Protein AF-A0A5B1BDZ4-F1 (afdb_monomer)

Radius of gyration: 15.21 Å; Cα contacts (8 Å, |Δi|>4): 240; chains: 1; bounding box: 36×33×43 Å

Nearest PDB structures (foldseek):
  6bk7-assembly2_B  TM=6.205E-01  e=2.904E-01  Enterococcus faecalis V583
  4aca-assembly2_B  TM=6.459E-01  e=1.536E+00  Methanococcus maripaludis
  5lzd-assembly1_z  TM=6.770E-01  e=2.168E+00  Escherichia coli
  4v9p-assembly3_FV  TM=6.483E-01  e=2.168E+00  Escherichia coli K-12
  9bdp-assembly1_EF1A  TM=7.429E-01  e=1.933E+00  Saccharomyces cerevisiae

Mean predicted aligned error: 4.6 Å

pLDDT: mean 90.7, std 12.06, range [33.03, 98.31]

Structure (mmCIF, N/CA/C/O backbone):
data_AF-A0A5B1BDZ4-F1
#
_entry.id   AF-A0A5B1BDZ4-F1
#
loop_
_atom_site.group_PDB
_atom_site.id
_atom_site.type_symbol
_atom_site.label_atom_id
_atom_site.label_alt_id
_atom_site.label_comp_id
_atom_site.label_asym_id
_atom_site.label_entity_id
_atom_site.label_seq_id
_atom_site.pdbx_PDB_ins_code
_atom_site.Cartn_x
_atom_site.Cartn_y
_atom_site.Cartn_z
_atom_site.occupancy
_atom_site.B_iso_or_equiv
_atom_site.auth_seq_id
_atom_site.auth_comp_id
_atom_site.auth_asym_id
_atom_site.auth_atom_id
_atom_site.pdbx_PDB_model_num
ATOM 1 N N . MET A 1 1 ? 8.131 -7.713 10.351 1.00 63.28 1 MET A N 1
ATOM 2 C CA . MET A 1 1 ? 7.112 -6.850 10.986 1.00 63.28 1 MET A CA 1
ATOM 3 C C . MET A 1 1 ? 6.173 -7.743 11.781 1.00 63.28 1 MET A C 1
ATOM 5 O O . MET A 1 1 ? 6.085 -8.916 11.435 1.00 63.28 1 MET A O 1
ATOM 9 N N . LYS A 1 2 ? 5.539 -7.252 12.851 1.00 73.81 2 LYS A N 1
ATOM 10 C CA . LYS A 1 2 ? 4.536 -8.047 13.578 1.00 73.81 2 LYS A CA 1
ATOM 11 C C . LYS A 1 2 ? 3.290 -8.217 12.699 1.00 73.81 2 LYS A C 1
ATOM 13 O O . LYS A 1 2 ? 2.939 -7.280 11.983 1.00 73.81 2 LYS A O 1
ATOM 18 N N . SER A 1 3 ? 2.649 -9.384 12.767 1.00 79.81 3 SER A N 1
ATOM 19 C CA . SER A 1 3 ? 1.299 -9.552 12.214 1.00 79.81 3 SER A CA 1
ATOM 20 C C . SER A 1 3 ? 0.338 -8.590 12.922 1.00 79.81 3 SER A C 1
ATOM 22 O O . SER A 1 3 ? 0.584 -8.231 14.075 1.00 79.81 3 SER A O 1
ATOM 24 N N . ASP A 1 4 ? -0.706 -8.147 12.227 1.00 89.88 4 ASP A N 1
ATOM 25 C CA . ASP A 1 4 ? -1.718 -7.175 12.673 1.00 89.88 4 ASP A CA 1
ATOM 26 C C . ASP A 1 4 ? -1.262 -5.724 12.782 1.00 89.88 4 ASP A C 1
ATOM 28 O O . ASP A 1 4 ? -1.976 -4.881 13.330 1.00 89.88 4 ASP A O 1
ATOM 32 N N . PHE A 1 5 ? -0.100 -5.401 12.234 1.00 94.69 5 PHE A N 1
ATOM 33 C CA . PHE A 1 5 ? 0.351 -4.023 12.120 1.00 94.69 5 PHE A CA 1
ATOM 34 C C . PHE A 1 5 ? 0.566 -3.662 10.658 1.00 94.69 5 PHE A C 1
ATOM 36 O O . PHE A 1 5 ? 0.819 -4.519 9.811 1.00 94.69 5 PHE A O 1
ATOM 43 N N . VAL A 1 6 ? 0.490 -2.367 10.378 1.00 96.81 6 VAL A N 1
ATOM 44 C CA . VAL A 1 6 ? 0.979 -1.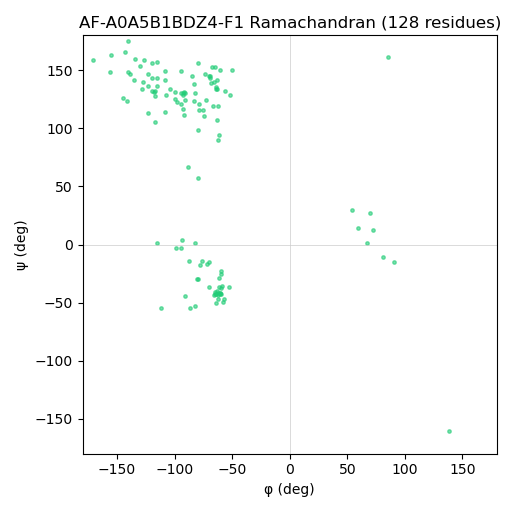749 9.147 1.00 96.81 6 VAL A CA 1
ATOM 45 C C . VAL A 1 6 ? 1.902 -0.604 9.521 1.00 96.81 6 VAL A C 1
ATOM 47 O O . VAL A 1 6 ? 1.611 0.140 10.455 1.00 96.81 6 VAL A O 1
ATOM 50 N N . LYS A 1 7 ? 3.004 -0.437 8.796 1.00 97.56 7 LYS A N 1
ATOM 51 C CA . LYS A 1 7 ? 3.857 0.744 8.933 1.00 97.56 7 LYS A CA 1
ATOM 52 C C . LYS A 1 7 ? 3.623 1.690 7.767 1.00 97.56 7 LYS A C 1
ATOM 54 O O . LYS A 1 7 ? 3.631 1.266 6.612 1.00 97.56 7 LYS A O 1
ATOM 59 N N . ILE A 1 8 ? 3.462 2.972 8.069 1.00 97.25 8 ILE A N 1
ATOM 60 C CA . ILE A 1 8 ? 3.357 4.024 7.060 1.00 97.25 8 ILE A CA 1
ATOM 61 C C . ILE A 1 8 ? 4.744 4.305 6.488 1.00 97.25 8 ILE A C 1
ATOM 63 O O . ILE A 1 8 ? 5.640 4.765 7.199 1.00 97.25 8 ILE A O 1
ATOM 67 N N . ILE A 1 9 ? 4.930 4.040 5.200 1.00 97.81 9 ILE A N 1
ATOM 68 C CA . ILE A 1 9 ? 6.178 4.340 4.489 1.00 97.81 9 ILE A CA 1
ATOM 69 C C . ILE A 1 9 ? 6.124 5.730 3.870 1.00 97.81 9 ILE A C 1
ATOM 71 O O . ILE A 1 9 ? 7.079 6.494 3.993 1.00 97.81 9 ILE A O 1
ATOM 75 N N . GLU A 1 10 ? 5.004 6.069 3.240 1.00 95.50 10 GLU A N 1
ATOM 76 C CA . GLU A 1 10 ? 4.781 7.368 2.617 1.00 95.50 10 GLU A CA 1
ATOM 77 C C . GLU A 1 10 ? 3.279 7.637 2.517 1.00 95.50 10 GLU A C 1
ATOM 79 O O . GLU A 1 10 ? 2.492 6.700 2.363 1.00 95.50 10 GLU A O 1
ATOM 84 N N . CYS A 1 11 ? 2.866 8.902 2.606 1.00 93.75 11 CYS A N 1
ATOM 85 C CA . CYS A 1 11 ? 1.455 9.270 2.506 1.00 93.75 11 CYS A CA 1
ATOM 86 C C . CYS A 1 11 ? 1.271 10.611 1.796 1.00 93.75 11 CYS A C 1
ATOM 88 O O . CYS A 1 11 ? 1.783 11.646 2.231 1.00 93.75 11 CYS 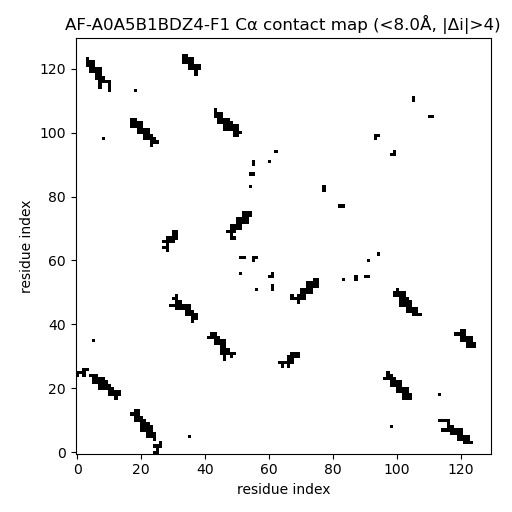A O 1
ATOM 90 N N . PHE A 1 12 ? 0.448 10.611 0.751 1.00 90.44 12 PHE A N 1
ATOM 91 C CA . PHE A 1 12 ? 0.153 11.781 -0.063 1.00 90.44 12 PHE A CA 1
ATOM 92 C C . PHE A 1 12 ? -1.346 11.893 -0.332 1.00 90.44 12 PHE A C 1
ATOM 94 O O . PHE A 1 12 ? -2.055 10.906 -0.508 1.00 90.44 12 PHE A O 1
ATOM 101 N N . ASN A 1 13 ? -1.846 13.126 -0.322 1.00 86.81 13 ASN A N 1
ATOM 102 C CA . ASN A 1 13 ? -3.250 13.397 -0.588 1.00 86.81 13 ASN A CA 1
ATOM 103 C C . ASN A 1 13 ? -3.438 13.677 -2.075 1.00 86.81 13 ASN A C 1
ATOM 105 O O . ASN A 1 13 ? -2.740 14.525 -2.630 1.00 86.81 13 ASN A O 1
ATOM 109 N N . ILE A 1 14 ? -4.402 13.007 -2.697 1.00 81.69 14 ILE A N 1
ATOM 110 C CA . ILE A 1 14 ? -4.841 13.326 -4.049 1.00 81.69 14 ILE A CA 1
ATOM 111 C C . ILE A 1 14 ? -6.223 13.956 -3.957 1.00 81.69 14 ILE A C 1
ATOM 113 O O . ILE A 1 14 ? -7.203 13.310 -3.569 1.00 81.69 14 ILE A O 1
ATOM 117 N N . THR A 1 15 ? -6.291 15.237 -4.317 1.00 78.31 15 THR A N 1
ATOM 118 C CA . THR A 1 15 ? -7.529 16.017 -4.334 1.00 78.31 15 THR A CA 1
ATOM 119 C C . THR A 1 15 ? -8.613 15.281 -5.120 1.00 78.31 15 THR A C 1
ATOM 121 O O . THR A 1 15 ? -8.391 14.849 -6.246 1.00 78.31 15 THR A O 1
ATOM 124 N N . GLY A 1 16 ? -9.789 15.121 -4.511 1.00 75.31 16 GLY A N 1
ATOM 125 C CA . GLY A 1 16 ? -10.935 14.441 -5.123 1.00 75.31 16 GLY A CA 1
ATOM 126 C C . GLY A 1 16 ? -10.907 12.907 -5.068 1.00 75.31 16 GLY A C 1
ATOM 127 O O . GLY A 1 16 ? -11.940 12.298 -5.327 1.00 75.31 16 GLY A O 1
ATOM 128 N N . ILE A 1 17 ? -9.790 12.277 -4.678 1.00 80.19 17 ILE A N 1
ATOM 129 C CA . ILE A 1 17 ? -9.660 10.808 -4.610 1.00 80.19 17 ILE A CA 1
ATOM 130 C C . ILE A 1 17 ? -9.527 10.329 -3.158 1.00 80.19 17 ILE A C 1
ATOM 132 O O . ILE A 1 17 ? -10.311 9.494 -2.702 1.00 80.19 17 ILE A O 1
ATOM 136 N N . GLY A 1 18 ? -8.557 10.865 -2.414 1.00 82.38 18 GLY A N 1
ATOM 137 C CA . GLY A 1 18 ? -8.264 10.460 -1.037 1.00 82.38 18 GLY A CA 1
ATOM 138 C C . GLY A 1 18 ? -6.767 10.361 -0.747 1.00 82.38 18 GLY A C 1
ATOM 139 O O . GLY A 1 18 ? -5.944 10.935 -1.458 1.00 82.38 18 GLY A O 1
ATOM 140 N N . LEU A 1 19 ? -6.416 9.634 0.315 1.00 92.31 19 LEU A N 1
ATOM 141 C CA . LEU A 1 19 ? -5.034 9.490 0.775 1.00 92.31 19 LEU A CA 1
ATOM 142 C C . LEU A 1 19 ? -4.403 8.261 0.126 1.00 92.31 19 LEU A C 1
ATOM 144 O O . LEU A 1 19 ? -4.787 7.140 0.442 1.00 92.31 19 LEU A O 1
ATOM 148 N N . LEU A 1 20 ? -3.443 8.454 -0.770 1.00 94.88 20 LEU A N 1
ATOM 149 C CA . LEU A 1 20 ? -2.600 7.358 -1.225 1.00 94.88 20 LEU A CA 1
ATOM 150 C C . LEU A 1 20 ? -1.486 7.138 -0.209 1.00 94.88 20 LEU A C 1
ATOM 152 O O . LEU A 1 20 ? -0.810 8.077 0.219 1.00 94.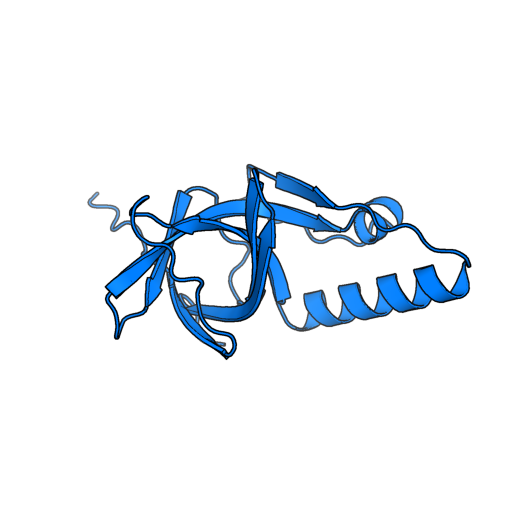88 20 LEU A O 1
ATOM 156 N N . THR A 1 21 ? -1.314 5.888 0.193 1.00 96.81 21 THR A N 1
ATOM 157 C CA . THR A 1 21 ? -0.429 5.539 1.297 1.00 96.81 21 THR A CA 1
ATOM 158 C C . THR A 1 21 ? 0.314 4.255 0.988 1.00 96.81 21 THR A C 1
ATOM 160 O O . THR A 1 21 ? -0.293 3.219 0.722 1.00 96.81 21 THR A O 1
ATOM 163 N N . GLU A 1 22 ? 1.640 4.320 1.031 1.00 97.88 22 GLU A N 1
ATOM 164 C CA . GLU A 1 22 ? 2.483 3.134 1.010 1.00 97.88 22 GLU A CA 1
ATOM 165 C C . GLU A 1 22 ? 2.487 2.515 2.406 1.00 97.88 22 GLU A C 1
ATOM 167 O O . GLU A 1 22 ? 2.950 3.123 3.374 1.00 97.88 22 GLU A O 1
ATOM 172 N N . LEU A 1 23 ? 1.955 1.302 2.501 1.00 98.00 23 LEU A N 1
ATOM 173 C CA . LEU A 1 23 ? 1.910 0.508 3.716 1.00 98.00 23 LEU A CA 1
ATOM 174 C C . LEU A 1 23 ? 2.908 -0.634 3.602 1.00 98.00 23 LEU A C 1
ATOM 176 O O . LEU A 1 23 ? 2.883 -1.398 2.638 1.00 98.00 23 LEU A O 1
ATOM 180 N N . GLN A 1 24 ? 3.758 -0.775 4.611 1.00 98.31 24 GLN A N 1
ATOM 181 C CA . GLN A 1 24 ? 4.535 -1.986 4.818 1.00 98.31 24 GLN A CA 1
ATOM 182 C C . GLN A 1 24 ? 3.756 -2.933 5.727 1.00 98.31 24 GLN A C 1
ATOM 184 O O . GLN A 1 24 ? 3.308 -2.511 6.792 1.00 98.31 24 GLN A O 1
ATOM 189 N N . HIS A 1 25 ? 3.614 -4.198 5.331 1.00 97.00 25 HIS A N 1
ATOM 190 C CA . HIS A 1 25 ? 3.025 -5.248 6.161 1.00 97.00 25 HIS A CA 1
ATOM 191 C C . HIS A 1 25 ? 3.487 -6.653 5.773 1.00 97.00 25 HIS A C 1
ATOM 193 O O . HIS A 1 25 ? 4.014 -6.885 4.687 1.00 97.00 25 HIS A O 1
ATOM 199 N N . SER A 1 26 ? 3.280 -7.600 6.690 1.00 95.75 26 SER A N 1
ATOM 200 C CA . SER A 1 26 ? 3.501 -9.035 6.469 1.00 95.75 26 SER A CA 1
ATOM 201 C C . SER A 1 26 ? 2.221 -9.812 6.149 1.00 95.75 26 SER A C 1
ATOM 203 O O . SER A 1 26 ? 2.298 -11.008 5.896 1.00 95.75 26 SER A O 1
ATOM 205 N N . GLU A 1 27 ? 1.059 -9.153 6.167 1.00 94.81 27 GLU A N 1
ATOM 206 C CA . GLU A 1 27 ? -0.231 -9.785 5.855 1.00 94.81 27 GLU A CA 1
ATOM 207 C C . GLU A 1 27 ? -0.311 -10.260 4.395 1.00 94.81 27 GLU A C 1
ATOM 209 O O . GLU A 1 27 ? 0.315 -9.668 3.507 1.00 94.81 27 GLU A O 1
ATOM 214 N N . ASN A 1 28 ? -1.124 -11.291 4.136 1.00 94.56 28 ASN A N 1
ATOM 215 C CA . ASN A 1 28 ? -1.424 -11.791 2.789 1.00 94.56 28 ASN A CA 1
ATOM 216 C C . ASN A 1 28 ? -2.475 -10.910 2.086 1.00 94.56 28 ASN A C 1
ATOM 218 O O . ASN A 1 28 ? -3.544 -11.379 1.700 1.00 94.56 28 ASN A O 1
ATOM 222 N N . GLY A 1 29 ? -2.155 -9.623 1.977 1.00 94.88 29 GLY A N 1
ATOM 223 C CA . GLY A 1 29 ? -3.058 -8.565 1.535 1.00 94.88 29 GLY A CA 1
ATOM 224 C C . GLY A 1 29 ? -3.912 -7.999 2.667 1.00 94.88 29 GLY A C 1
ATOM 225 O O . GLY A 1 29 ? -4.046 -8.606 3.733 1.00 94.88 29 GLY A O 1
ATOM 226 N N . ILE A 1 30 ? -4.467 -6.808 2.443 1.00 96.56 30 ILE A N 1
ATOM 227 C CA . ILE A 1 30 ? -5.365 -6.150 3.401 1.00 96.56 30 ILE A CA 1
ATOM 228 C C . ILE A 1 30 ? -6.702 -5.847 2.717 1.00 96.56 30 ILE A C 1
ATOM 230 O O . ILE A 1 30 ? -6.750 -4.986 1.832 1.00 96.56 30 ILE A O 1
ATOM 234 N N . PRO A 1 31 ? -7.809 -6.497 3.127 1.00 96.19 31 PRO A N 1
ATOM 235 C CA . PRO A 1 31 ? -9.069 -6.367 2.417 1.00 96.19 31 PRO A CA 1
ATOM 236 C C . PRO A 1 31 ? -9.655 -4.951 2.537 1.00 96.19 31 PRO A C 1
ATOM 238 O O . PRO A 1 31 ? -9.437 -4.260 3.548 1.00 96.19 31 PRO A O 1
ATOM 241 N N . PRO A 1 32 ? -10.458 -4.517 1.549 1.00 96.62 32 PRO A N 1
ATOM 242 C CA . PRO A 1 32 ? -11.256 -3.302 1.645 1.00 96.62 32 PRO A CA 1
ATOM 243 C C . PRO 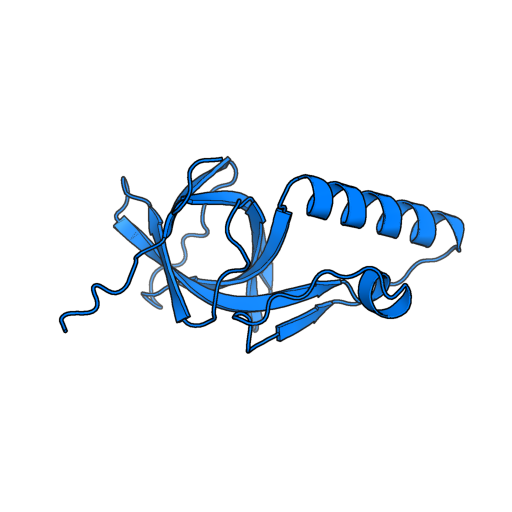A 1 32 ? -12.082 -3.248 2.936 1.00 96.62 32 PRO A C 1
ATOM 245 O O . PRO A 1 32 ? -12.503 -4.262 3.485 1.00 96.62 32 PRO A O 1
ATOM 248 N N . ASN A 1 33 ? -12.342 -2.037 3.422 1.00 95.69 33 ASN A N 1
ATOM 249 C CA . ASN A 1 33 ? -13.061 -1.738 4.665 1.00 95.69 33 ASN A CA 1
ATOM 250 C C . ASN A 1 33 ? -12.356 -2.152 5.969 1.00 95.69 33 ASN A C 1
ATOM 252 O O . ASN A 1 33 ? -12.870 -1.855 7.053 1.00 95.69 33 ASN A O 1
ATOM 256 N N . THR A 1 34 ? -11.152 -2.725 5.889 1.00 96.44 34 THR A N 1
ATOM 257 C CA . THR A 1 34 ? -10.273 -2.895 7.051 1.00 96.44 34 THR A CA 1
ATOM 258 C C . THR A 1 34 ? -10.011 -1.552 7.725 1.00 96.44 34 THR A C 1
ATOM 260 O O . THR A 1 34 ? -9.683 -0.564 7.065 1.00 96.44 34 THR A O 1
ATOM 263 N N . GLN A 1 35 ? -10.151 -1.512 9.050 1.00 95.94 35 GLN A N 1
ATOM 264 C CA . GLN A 1 35 ? -9.787 -0.352 9.858 1.00 95.94 35 GLN A CA 1
ATOM 265 C C . GLN A 1 35 ? -8.348 -0.500 10.347 1.00 95.94 35 GLN A C 1
ATOM 267 O O . GLN A 1 35 ? -8.006 -1.514 10.951 1.00 95.94 35 GLN A O 1
ATOM 272 N N . ILE A 1 36 ? -7.539 0.531 10.130 1.00 95.75 36 ILE A N 1
ATOM 273 C CA . ILE A 1 36 ? -6.215 0.681 10.733 1.00 95.75 36 ILE A CA 1
ATOM 274 C C . ILE A 1 36 ? -6.240 1.892 11.656 1.00 95.75 36 ILE A C 1
ATOM 276 O O . ILE A 1 36 ? -6.834 2.915 11.307 1.00 95.75 36 ILE A O 1
ATOM 280 N N . PHE A 1 37 ? -5.656 1.781 12.842 1.00 94.38 37 PHE A N 1
ATOM 281 C CA . PHE A 1 37 ? -5.729 2.847 13.835 1.00 94.38 37 PHE A CA 1
ATOM 282 C C . PHE A 1 37 ? -4.420 3.041 14.586 1.00 94.38 37 PHE A C 1
ATOM 284 O O . PHE A 1 37 ? -3.664 2.096 14.817 1.00 94.38 37 PHE A O 1
ATOM 291 N N . ASP A 1 38 ? -4.178 4.286 14.970 1.00 93.00 38 ASP A N 1
ATOM 292 C CA . ASP A 1 38 ? -3.088 4.660 15.855 1.00 93.00 38 ASP A CA 1
ATOM 293 C C . ASP A 1 38 ? -3.534 4.428 17.303 1.00 93.00 38 ASP A C 1
ATOM 295 O O . ASP A 1 38 ? -4.562 4.942 17.741 1.00 93.00 38 ASP A O 1
ATOM 299 N N . SER A 1 39 ? -2.780 3.630 18.058 1.00 89.19 39 SER A N 1
ATOM 300 C CA . SER A 1 39 ? -3.106 3.346 19.458 1.00 89.19 39 SER A CA 1
ATOM 301 C C . SER A 1 39 ? -2.875 4.521 20.410 1.00 89.19 39 SER A C 1
ATOM 303 O O . SER A 1 39 ? -3.381 4.470 21.527 1.00 89.19 39 SER A O 1
ATOM 305 N N . ILE A 1 40 ? -2.111 5.538 20.005 1.00 89.94 40 ILE A N 1
ATOM 306 C CA . ILE A 1 40 ? -1.808 6.719 20.821 1.00 89.94 40 ILE A CA 1
ATOM 307 C C . ILE A 1 40 ? -2.905 7.767 20.634 1.00 89.94 40 ILE A C 1
ATOM 309 O O . ILE A 1 40 ? -3.517 8.209 21.603 1.00 89.94 40 ILE A O 1
ATOM 313 N N . THR A 1 41 ? -3.180 8.146 19.385 1.00 88.94 41 THR A N 1
ATOM 314 C CA . THR A 1 41 ? -4.153 9.204 19.059 1.00 88.94 41 THR A CA 1
ATOM 315 C C . THR A 1 41 ? -5.587 8.686 18.912 1.00 88.94 41 THR A C 1
ATOM 317 O O . THR A 1 41 ? -6.534 9.471 18.900 1.00 88.94 41 THR A O 1
ATOM 320 N N . ASN A 1 42 ? -5.767 7.363 18.806 1.00 88.00 42 ASN A N 1
ATOM 321 C CA . ASN A 1 42 ? -7.032 6.693 18.483 1.00 88.00 42 ASN A CA 1
ATOM 322 C C . ASN A 1 42 ? -7.623 7.112 17.121 1.00 88.00 42 ASN A C 1
ATOM 324 O O . ASN A 1 42 ? -8.789 6.839 16.808 1.00 88.00 42 ASN A O 1
ATOM 328 N N . GLU A 1 43 ? -6.824 7.767 16.278 1.00 91.44 43 GLU A N 1
ATOM 329 C CA . GLU A 1 43 ? -7.215 8.086 14.917 1.00 91.44 43 GLU A CA 1
ATOM 330 C C . GLU A 1 43 ? -7.322 6.812 14.084 1.00 91.44 43 GLU A C 1
ATOM 332 O O . GLU A 1 43 ? -6.527 5.884 14.209 1.00 91.44 43 GLU A O 1
ATOM 337 N N . THR A 1 44 ? -8.355 6.744 13.244 1.00 93.38 44 THR A N 1
ATOM 338 C CA . THR A 1 44 ? -8.667 5.549 12.456 1.00 93.38 44 THR A CA 1
ATOM 339 C C . THR A 1 44 ? -8.834 5.901 10.987 1.00 93.38 44 THR A C 1
ATOM 341 O O . THR A 1 44 ? -9.607 6.799 10.629 1.00 93.38 44 THR A O 1
ATOM 344 N N . TRP A 1 45 ? -8.207 5.101 10.133 1.00 94.12 45 TRP A N 1
ATOM 345 C CA . TRP A 1 45 ? -8.379 5.107 8.688 1.00 94.12 45 TRP A CA 1
ATOM 346 C C . TRP A 1 45 ? -8.980 3.787 8.221 1.00 94.12 45 TRP A C 1
ATOM 348 O O . TRP A 1 45 ? -8.914 2.763 8.898 1.00 94.12 45 TRP A O 1
ATOM 358 N N . ILE A 1 46 ? -9.618 3.833 7.060 1.00 94.69 46 ILE A N 1
ATOM 359 C CA . ILE A 1 46 ? -10.245 2.682 6.423 1.00 94.69 46 ILE A CA 1
ATOM 360 C C . ILE A 1 46 ? -9.538 2.441 5.094 1.00 94.69 46 ILE A C 1
ATOM 362 O O . ILE A 1 46 ? -9.467 3.361 4.270 1.00 94.69 46 ILE A O 1
ATOM 366 N N . ILE A 1 47 ? -9.080 1.207 4.875 1.00 96.12 47 ILE A N 1
ATOM 367 C CA . ILE A 1 47 ? -8.600 0.749 3.571 1.00 96.12 47 ILE A CA 1
ATOM 368 C C . ILE A 1 47 ? -9.766 0.820 2.587 1.00 96.12 47 ILE A C 1
ATOM 370 O O . ILE A 1 47 ? -10.798 0.181 2.784 1.00 96.12 47 ILE A O 1
ATOM 374 N N . LYS A 1 48 ? -9.634 1.616 1.529 1.00 95.62 48 LYS A N 1
ATOM 375 C CA . LYS A 1 48 ? -10.617 1.651 0.441 1.00 95.62 48 LYS A CA 1
ATOM 376 C C . LYS A 1 48 ? -10.373 0.532 -0.549 1.00 95.62 48 LYS A C 1
ATOM 378 O O . LYS A 1 48 ? -11.311 -0.158 -0.910 1.00 95.62 48 LYS A O 1
ATOM 383 N N . LYS A 1 49 ? -9.139 0.444 -1.035 1.00 96.94 49 LYS A N 1
ATOM 384 C CA . LYS A 1 49 ? -8.727 -0.467 -2.099 1.00 96.94 49 LYS A CA 1
ATOM 385 C C . LYS A 1 49 ? -7.216 -0.476 -2.249 1.00 96.94 49 LYS A C 1
ATOM 387 O O . LYS A 1 49 ? -6.546 0.491 -1.865 1.00 96.94 49 LYS A O 1
ATOM 392 N N . ARG A 1 50 ? -6.706 -1.546 -2.848 1.00 97.62 50 ARG A N 1
ATOM 393 C CA . ARG A 1 50 ? -5.321 -1.643 -3.306 1.00 97.62 50 ARG A CA 1
ATOM 394 C C . ARG A 1 50 ? -5.103 -0.726 -4.516 1.00 97.62 50 ARG A C 1
ATOM 396 O O . ARG A 1 50 ? -5.998 -0.546 -5.340 1.00 97.62 50 ARG A O 1
ATOM 403 N N . VAL A 1 51 ? -3.916 -0.137 -4.630 1.00 97.19 51 VAL A N 1
ATOM 404 C CA . VAL A 1 51 ? -3.497 0.658 -5.793 1.00 97.19 51 VAL A CA 1
ATOM 405 C C . VAL A 1 51 ? -2.295 -0.020 -6.450 1.00 97.19 51 VAL A C 1
ATOM 407 O O . VAL A 1 51 ? -1.183 0.007 -5.924 1.00 97.19 51 VAL A O 1
ATOM 410 N N . HIS A 1 52 ? -2.509 -0.669 -7.585 1.00 97.50 52 HIS A N 1
ATOM 411 C CA . HIS A 1 52 ? -1.451 -1.337 -8.340 1.00 97.50 52 HIS A CA 1
ATOM 412 C C . HIS A 1 52 ? -0.639 -0.341 -9.168 1.00 97.50 52 HIS A C 1
ATOM 414 O O . HIS A 1 52 ? -1.126 0.730 -9.537 1.00 97.50 52 HIS A O 1
ATOM 420 N N . HIS A 1 53 ? 0.598 -0.705 -9.493 1.00 96.12 53 HIS A N 1
ATOM 421 C CA . HIS A 1 53 ? 1.405 0.087 -10.415 1.00 96.12 53 HIS A CA 1
ATOM 422 C C . HIS A 1 53 ? 1.246 -0.470 -11.828 1.00 96.12 53 HIS A C 1
ATOM 424 O O . HIS A 1 53 ? 1.607 -1.620 -12.078 1.00 96.12 53 HIS A O 1
ATOM 430 N N . GLY A 1 54 ? 0.763 0.354 -12.763 1.00 95.81 54 GLY A N 1
ATOM 431 C CA . GLY A 1 54 ? 0.540 -0.038 -14.159 1.00 95.81 54 GLY A CA 1
ATOM 432 C C . GLY A 1 54 ? 1.777 -0.664 -14.802 1.00 95.81 54 GLY A C 1
ATOM 433 O O . GLY A 1 54 ? 1.677 -1.668 -15.500 1.00 95.81 54 GLY A O 1
ATOM 434 N N . ILE A 1 55 ? 2.970 -0.166 -14.458 1.00 95.62 55 ILE A N 1
ATOM 435 C CA . ILE A 1 55 ? 4.240 -0.733 -14.936 1.00 95.62 55 ILE A CA 1
ATOM 436 C C . ILE A 1 55 ? 4.444 -2.198 -14.543 1.00 95.62 55 ILE A C 1
ATOM 438 O O . ILE A 1 55 ? 4.946 -2.967 -15.353 1.00 95.62 55 ILE A O 1
ATOM 442 N N . LEU A 1 56 ? 4.030 -2.601 -13.338 1.00 96.56 56 LEU A N 1
ATOM 443 C CA . LEU A 1 56 ? 4.158 -3.987 -12.886 1.00 96.56 56 LEU A CA 1
ATOM 444 C C . LEU A 1 56 ? 3.055 -4.873 -13.472 1.00 96.56 56 LEU A C 1
ATOM 446 O O . LEU A 1 56 ? 3.274 -6.062 -13.689 1.00 96.56 56 LEU A O 1
ATOM 450 N N . ILE A 1 57 ? 1.874 -4.305 -13.739 1.00 95.50 57 ILE A N 1
ATOM 451 C CA . ILE A 1 57 ? 0.786 -5.008 -14.430 1.00 95.50 57 ILE A CA 1
ATOM 452 C C . ILE A 1 57 ? 1.227 -5.364 -15.852 1.00 95.50 57 ILE A C 1
ATOM 454 O O . ILE A 1 57 ? 1.118 -6.519 -16.261 1.00 95.50 57 ILE A O 1
ATOM 458 N N . LEU A 1 58 ? 1.758 -4.384 -16.587 1.00 92.50 58 LEU A N 1
ATOM 459 C CA . LEU A 1 58 ? 2.234 -4.564 -17.960 1.00 92.50 58 LEU A CA 1
ATOM 460 C C . LEU A 1 58 ? 3.379 -5.580 -18.045 1.00 92.50 58 LEU A C 1
ATOM 462 O O . LEU A 1 58 ? 3.417 -6.379 -18.979 1.00 92.50 58 LEU A O 1
ATOM 466 N N . ASP A 1 59 ? 4.254 -5.599 -17.040 1.00 91.50 59 ASP A N 1
ATOM 467 C CA . ASP A 1 59 ? 5.362 -6.554 -16.939 1.00 91.50 59 ASP A CA 1
ATOM 468 C C . ASP A 1 59 ? 4.936 -7.917 -16.363 1.00 91.50 59 ASP A C 1
ATOM 470 O O . ASP A 1 59 ? 5.764 -8.816 -16.221 1.00 91.50 59 ASP A O 1
ATOM 474 N N . ARG A 1 60 ? 3.642 -8.101 -16.048 1.00 94.19 60 ARG A N 1
ATOM 475 C CA . ARG A 1 60 ? 3.070 -9.316 -15.432 1.00 94.19 60 ARG A CA 1
ATOM 476 C C . ARG A 1 60 ? 3.778 -9.732 -14.139 1.00 94.19 60 ARG A C 1
ATOM 478 O O . ARG A 1 60 ? 3.829 -10.912 -13.800 1.00 94.19 60 ARG A O 1
ATOM 485 N N . SER A 1 61 ? 4.316 -8.757 -13.418 1.00 95.81 61 SER A N 1
ATOM 486 C CA . SER A 1 61 ? 5.120 -8.954 -12.212 1.00 95.81 61 SER A CA 1
ATOM 487 C C . SER A 1 61 ? 4.458 -8.382 -10.956 1.00 95.81 61 SER A C 1
ATOM 489 O O . SER A 1 61 ? 5.060 -8.390 -9.883 1.00 95.81 61 SER A O 1
ATOM 491 N N . GLU A 1 62 ? 3.253 -7.820 -11.077 1.00 96.00 62 GLU A N 1
ATOM 492 C CA . GLU A 1 62 ? 2.494 -7.333 -9.926 1.00 96.00 62 GLU A CA 1
ATOM 493 C C . GLU A 1 62 ? 2.008 -8.497 -9.056 1.00 96.00 62 GLU A C 1
ATOM 495 O O . GLU A 1 62 ? 1.647 -9.568 -9.549 1.00 96.00 62 GLU A O 1
ATOM 500 N N . LYS A 1 63 ? 1.979 -8.263 -7.742 1.00 95.62 63 LYS A N 1
ATOM 501 C CA . LYS A 1 63 ? 1.457 -9.224 -6.773 1.00 95.62 63 LYS A CA 1
ATOM 502 C C . LYS A 1 63 ? -0.007 -8.921 -6.465 1.00 95.62 63 LYS A C 1
ATOM 504 O O . LYS A 1 63 ? -0.346 -7.791 -6.112 1.00 95.62 63 LYS A O 1
ATOM 509 N N . TYR A 1 64 ? -0.836 -9.958 -6.535 1.00 96.06 64 TYR A N 1
ATOM 510 C CA . TYR A 1 64 ? -2.260 -9.906 -6.219 1.00 96.06 64 TYR A CA 1
ATOM 511 C C . TYR A 1 64 ? -2.56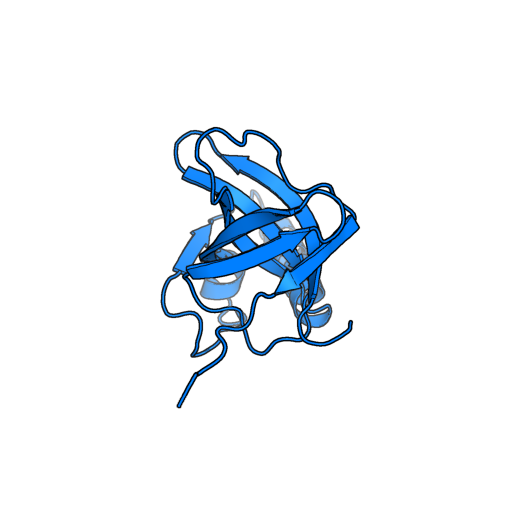6 -10.771 -5.001 1.00 96.06 64 TYR A C 1
ATOM 513 O O . TYR A 1 64 ? -1.978 -11.840 -4.828 1.00 96.06 64 TYR A O 1
ATOM 521 N N . PHE A 1 65 ? -3.492 -10.300 -4.172 1.00 97.00 65 PHE A N 1
ATOM 522 C CA . PHE A 1 65 ? -3.981 -11.009 -2.999 1.00 97.00 65 PHE A CA 1
ATOM 523 C C . PHE A 1 65 ? -5.484 -11.238 -3.146 1.00 97.00 65 PHE A C 1
ATOM 525 O O . PHE A 1 65 ? -6.221 -10.307 -3.456 1.00 97.00 65 PHE A O 1
ATOM 532 N N . GLU A 1 66 ? -5.951 -12.462 -2.902 1.00 96.88 66 GLU A N 1
ATOM 533 C CA . GLU A 1 66 ? -7.360 -12.837 -3.114 1.00 96.88 66 GLU A CA 1
ATOM 534 C C . GLU A 1 66 ? -8.341 -12.029 -2.248 1.00 96.88 66 GLU A C 1
ATOM 536 O O . GLU A 1 66 ? -9.477 -11.789 -2.648 1.00 96.88 66 GLU A O 1
ATOM 541 N N . CYS A 1 67 ? -7.901 -11.569 -1.072 1.00 95.75 67 CYS A N 1
ATOM 542 C CA . CYS A 1 67 ? -8.724 -10.772 -0.162 1.00 95.75 67 CYS A CA 1
ATOM 543 C C . CYS A 1 67 ? -8.886 -9.303 -0.605 1.00 95.75 67 CYS A C 1
ATOM 545 O O . CYS A 1 67 ? -9.765 -8.599 -0.104 1.00 95.75 67 CYS A O 1
ATOM 547 N N . GLU A 1 68 ? -8.071 -8.821 -1.546 1.00 96.50 68 GLU A N 1
ATOM 548 C CA . GLU A 1 68 ? -8.089 -7.440 -2.040 1.00 96.50 68 GLU A CA 1
ATOM 549 C C . GLU A 1 68 ? -9.069 -7.285 -3.206 1.00 96.50 68 GLU A C 1
ATOM 551 O O . GLU A 1 68 ? -8.697 -7.025 -4.347 1.00 96.50 68 GLU A O 1
ATOM 556 N N . THR A 1 69 ? -10.356 -7.444 -2.905 1.00 96.06 69 THR A N 1
ATOM 557 C CA . THR A 1 69 ? -11.434 -7.516 -3.906 1.00 96.06 69 THR A CA 1
ATOM 558 C C . THR A 1 69 ? -11.735 -6.199 -4.625 1.00 96.06 69 THR A C 1
ATOM 560 O O . THR A 1 69 ? -12.399 -6.199 -5.660 1.00 96.06 69 THR A O 1
ATOM 563 N N . GLU A 1 70 ? -11.245 -5.070 -4.109 1.00 96.81 70 GLU A N 1
ATOM 564 C CA . GLU A 1 70 ? -11.304 -3.777 -4.783 1.00 96.81 70 GLU A CA 1
ATOM 565 C C . GLU A 1 70 ? -9.896 -3.254 -5.049 1.00 96.81 70 GLU A C 1
ATOM 567 O O . GLU A 1 70 ? -9.074 -3.139 -4.131 1.00 96.81 70 GLU A O 1
ATOM 572 N N . SER A 1 71 ? -9.656 -2.824 -6.287 1.00 96.25 71 SER A N 1
ATOM 573 C CA . SER A 1 71 ? -8.395 -2.212 -6.685 1.00 96.25 71 SER A CA 1
ATOM 574 C C . SER A 1 71 ? -8.571 -1.079 -7.698 1.00 96.25 71 SER A C 1
ATOM 576 O O . SER A 1 71 ? -9.644 -0.857 -8.262 1.00 96.25 71 SER A O 1
ATOM 578 N N . MET A 1 72 ? -7.509 -0.303 -7.872 1.00 95.38 72 MET A N 1
ATOM 579 C CA . MET A 1 72 ? -7.292 0.603 -8.999 1.00 95.38 72 MET A CA 1
ATOM 580 C C . MET A 1 72 ? -5.817 0.525 -9.401 1.00 95.38 72 MET A C 1
ATOM 582 O O . MET A 1 72 ? -5.030 -0.131 -8.717 1.00 95.38 72 MET A O 1
ATOM 586 N N . HIS A 1 73 ? -5.420 1.204 -10.471 1.00 95.19 73 HIS A N 1
ATOM 587 C CA . HIS A 1 73 ? -4.011 1.343 -10.822 1.00 95.19 73 HIS A CA 1
ATOM 588 C C . HIS A 1 73 ? -3.628 2.805 -11.011 1.00 95.19 73 HIS A C 1
ATOM 590 O O . HIS A 1 73 ? -4.478 3.670 -11.229 1.00 95.19 73 HIS A O 1
ATOM 596 N N . VAL A 1 74 ? -2.331 3.060 -10.890 1.00 93.00 74 VAL A N 1
ATOM 597 C CA . VAL A 1 74 ? -1.706 4.313 -11.298 1.00 93.00 74 VAL A CA 1
ATOM 598 C C . VAL A 1 74 ? -0.715 4.027 -12.410 1.00 93.00 74 VAL A C 1
ATOM 600 O O . VAL A 1 74 ? 0.115 3.118 -12.303 1.00 93.00 74 VAL A O 1
ATOM 603 N N . ASP A 1 75 ? -0.799 4.824 -13.465 1.00 91.81 75 ASP A N 1
ATOM 604 C CA . ASP A 1 75 ? 0.139 4.765 -14.572 1.00 91.81 75 ASP A CA 1
ATOM 605 C C . ASP A 1 75 ? 1.261 5.774 -14.384 1.00 91.81 75 ASP A C 1
ATOM 607 O O . ASP A 1 75 ? 1.109 6.835 -13.777 1.00 91.81 75 ASP A O 1
ATOM 611 N N . SER A 1 76 ? 2.428 5.413 -14.899 1.00 89.06 76 SER A N 1
ATOM 612 C CA . SER A 1 76 ? 3.605 6.269 -14.918 1.00 89.06 76 SER A CA 1
ATOM 613 C C . SER A 1 76 ? 4.069 6.417 -16.355 1.00 89.06 76 SER A C 1
ATOM 615 O O . SER A 1 76 ? 4.118 5.442 -17.104 1.00 89.06 76 SER A O 1
ATOM 617 N N . VAL A 1 77 ? 4.405 7.647 -16.733 1.00 92.06 77 VAL A N 1
ATOM 618 C CA . VAL A 1 77 ? 4.934 7.970 -18.057 1.00 92.06 77 VAL A CA 1
ATOM 619 C C . VAL A 1 77 ? 6.448 8.100 -17.948 1.00 92.06 77 VAL A C 1
ATOM 621 O O . VAL A 1 77 ? 6.948 8.797 -17.066 1.00 92.06 77 VAL A O 1
ATOM 624 N N . PHE A 1 78 ? 7.172 7.441 -18.850 1.00 93.94 78 PHE A N 1
ATOM 625 C CA . PHE A 1 78 ? 8.636 7.453 -18.897 1.00 93.94 78 PHE A CA 1
ATOM 626 C C . PHE A 1 78 ? 9.103 8.016 -20.227 1.00 93.94 78 PHE A C 1
ATOM 628 O O . PHE A 1 78 ? 8.491 7.748 -21.262 1.00 93.94 78 PHE A O 1
ATOM 635 N N . LYS A 1 79 ? 10.202 8.771 -20.21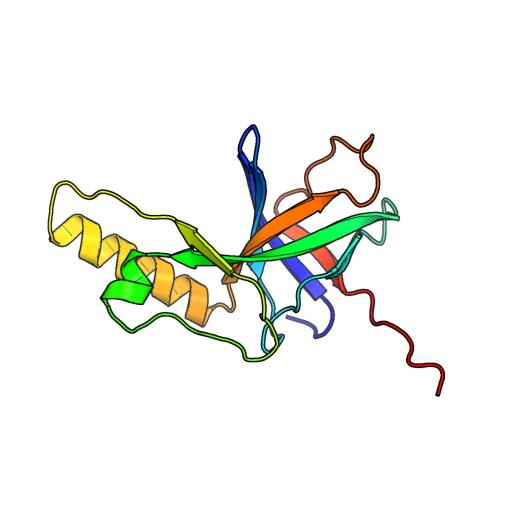1 1.00 95.50 79 LYS A N 1
ATOM 636 C CA . LYS A 1 79 ? 10.788 9.317 -21.439 1.00 95.50 79 LYS A CA 1
ATOM 637 C C . LYS A 1 79 ? 11.633 8.274 -22.152 1.00 95.50 79 LYS A C 1
ATOM 639 O O . LYS A 1 79 ? 11.754 8.310 -23.372 1.00 95.50 79 LYS A O 1
ATOM 644 N N . THR A 1 80 ? 12.223 7.350 -21.396 1.00 97.12 80 THR A N 1
ATOM 645 C CA . THR A 1 80 ? 13.108 6.318 -21.941 1.00 97.12 80 THR A CA 1
ATOM 646 C C . THR A 1 80 ? 12.795 4.933 -21.385 1.00 97.12 80 THR A C 1
ATOM 648 O O . THR A 1 80 ? 12.215 4.772 -20.310 1.00 97.12 80 THR A O 1
ATOM 651 N N . LYS A 1 81 ? 13.235 3.904 -22.118 1.00 95.31 81 LYS A N 1
ATOM 652 C CA . LYS A 1 81 ? 13.150 2.508 -21.674 1.00 95.31 81 LYS A CA 1
ATOM 653 C C . LYS A 1 81 ? 13.932 2.271 -20.373 1.00 95.31 81 LYS A C 1
ATOM 655 O O . LYS A 1 81 ? 13.416 1.615 -19.478 1.00 95.31 81 LYS A O 1
ATOM 660 N N . SER A 1 82 ? 15.128 2.852 -20.251 1.00 96.94 82 SER A N 1
ATOM 661 C CA . SER A 1 82 ? 15.980 2.714 -19.059 1.00 96.94 82 SER A CA 1
ATOM 662 C C . SER A 1 82 ? 15.311 3.285 -17.802 1.00 96.94 82 SER A C 1
ATOM 664 O O . SER A 1 82 ? 15.299 2.644 -16.754 1.00 96.94 82 SER A O 1
ATOM 666 N N . GLU A 1 83 ? 14.652 4.445 -17.909 1.00 96.81 83 GLU A N 1
ATOM 667 C CA . GLU A 1 83 ? 13.873 5.008 -16.797 1.00 96.81 83 GLU A CA 1
ATOM 668 C C . GLU A 1 83 ? 12.751 4.066 -16.342 1.00 96.81 83 GLU A C 1
ATOM 670 O O . GLU A 1 83 ? 12.563 3.871 -15.137 1.00 96.81 83 GLU A O 1
ATOM 675 N N . ARG A 1 84 ? 12.034 3.448 -17.293 1.00 95.94 84 ARG A N 1
ATOM 676 C CA . ARG A 1 84 ? 10.994 2.457 -16.988 1.00 95.94 84 ARG A CA 1
ATOM 677 C C . ARG A 1 84 ? 11.582 1.236 -16.280 1.00 95.94 84 ARG A C 1
ATOM 679 O O . ARG A 1 84 ? 11.034 0.817 -15.266 1.00 95.94 84 ARG A O 1
ATOM 686 N N . GLU A 1 85 ? 12.692 0.687 -16.768 1.00 96.25 85 GLU A N 1
ATOM 687 C CA . GLU A 1 85 ? 13.362 -0.475 -16.161 1.00 96.25 85 GLU A CA 1
ATOM 688 C C . GLU A 1 85 ? 13.813 -0.183 -14.718 1.00 96.25 85 GLU A C 1
ATOM 690 O O . GLU A 1 85 ? 13.598 -0.993 -13.812 1.00 96.25 85 GLU A O 1
ATOM 695 N N . ILE A 1 86 ? 14.360 1.013 -14.470 1.00 96.69 86 ILE A N 1
ATOM 696 C CA . ILE A 1 86 ? 14.724 1.470 -13.122 1.00 96.69 86 ILE A CA 1
ATOM 697 C C . ILE A 1 86 ? 13.484 1.559 -12.222 1.00 96.69 86 ILE A C 1
ATOM 699 O O . ILE A 1 86 ? 13.538 1.149 -11.060 1.00 96.69 86 ILE A O 1
ATOM 703 N N . ALA A 1 87 ? 12.372 2.094 -12.729 1.00 96.00 87 ALA A N 1
ATOM 704 C CA . ALA A 1 87 ? 11.134 2.213 -11.964 1.00 96.00 87 ALA A CA 1
ATOM 705 C C . ALA A 1 87 ? 10.534 0.843 -11.613 1.00 96.00 87 ALA A C 1
ATOM 707 O O . ALA A 1 87 ? 10.164 0.622 -10.461 1.00 96.00 87 ALA A O 1
ATOM 708 N N . VAL A 1 88 ? 10.513 -0.094 -12.566 1.00 96.62 88 VAL A N 1
ATOM 709 C CA . VAL A 1 88 ? 10.068 -1.480 -12.344 1.00 96.62 88 VAL A CA 1
ATOM 710 C C . VAL A 1 88 ? 10.905 -2.136 -11.252 1.00 96.62 88 VAL A C 1
ATOM 712 O O . VAL A 1 88 ? 10.351 -2.659 -10.286 1.00 96.62 88 VAL A O 1
ATOM 715 N N . LYS A 1 89 ? 12.239 -2.039 -11.340 1.00 97.25 89 LYS A N 1
ATOM 716 C CA . LYS A 1 89 ? 13.140 -2.597 -10.325 1.00 97.25 89 LYS A CA 1
ATOM 717 C C . LYS A 1 89 ? 12.849 -2.033 -8.931 1.00 97.25 89 LYS A C 1
ATOM 719 O O . LYS A 1 89 ? 12.722 -2.799 -7.979 1.00 97.25 89 LYS A O 1
ATOM 724 N N . LYS A 1 90 ? 12.688 -0.711 -8.809 1.00 96.81 90 LYS A N 1
ATOM 725 C CA . LYS A 1 90 ? 12.371 -0.051 -7.530 1.00 96.81 90 LYS A CA 1
ATOM 726 C C . LYS A 1 90 ? 11.042 -0.529 -6.942 1.00 96.81 90 LYS A C 1
ATOM 728 O O . LYS A 1 90 ? 10.959 -0.772 -5.739 1.00 96.81 90 LYS A O 1
ATOM 733 N N . GLU A 1 91 ? 10.008 -0.675 -7.766 1.00 96.94 91 GLU A N 1
ATOM 734 C CA . GLU A 1 91 ? 8.709 -1.161 -7.297 1.00 96.94 91 GLU A CA 1
ATOM 735 C C . GLU A 1 91 ? 8.747 -2.646 -6.909 1.00 96.94 91 GLU A C 1
ATOM 737 O O . GLU A 1 91 ? 8.165 -3.028 -5.894 1.00 96.94 91 GLU A O 1
ATOM 742 N N . LEU A 1 92 ? 9.499 -3.484 -7.627 1.00 97.44 92 LEU A N 1
ATOM 743 C CA . LEU A 1 92 ? 9.712 -4.883 -7.240 1.00 97.44 92 LEU A CA 1
ATOM 744 C C . LEU A 1 92 ? 10.480 -5.011 -5.916 1.00 97.44 92 LEU A C 1
ATOM 746 O O . LEU A 1 92 ? 10.096 -5.806 -5.055 1.00 97.44 92 LEU A O 1
ATOM 750 N N . GLU A 1 93 ? 11.506 -4.183 -5.697 1.00 97.88 93 GLU A N 1
ATOM 751 C CA . GLU A 1 93 ? 12.224 -4.121 -4.417 1.00 97.88 93 GLU A CA 1
ATOM 752 C C . GLU A 1 93 ? 11.290 -3.767 -3.249 1.00 97.88 93 GLU A C 1
ATOM 754 O O . GLU A 1 93 ? 11.441 -4.303 -2.147 1.00 97.88 93 GLU A O 1
ATOM 759 N N . LYS A 1 94 ? 10.291 -2.902 -3.474 1.00 97.88 94 LYS A N 1
ATOM 760 C CA . LYS A 1 94 ? 9.246 -2.609 -2.480 1.00 97.88 94 LYS A CA 1
ATOM 761 C C . LYS A 1 94 ? 8.397 -3.843 -2.169 1.00 97.88 94 LYS A C 1
ATOM 763 O O . LYS A 1 94 ? 8.154 -4.111 -0.992 1.00 97.88 94 LYS A O 1
ATOM 768 N N . ARG A 1 95 ? 7.999 -4.638 -3.171 1.00 96.50 95 ARG A N 1
ATOM 769 C CA . ARG A 1 95 ? 7.211 -5.871 -2.943 1.00 96.50 95 ARG A CA 1
ATOM 770 C C . ARG A 1 95 ? 7.987 -6.901 -2.132 1.00 96.50 95 ARG A C 1
ATOM 772 O O . ARG A 1 95 ? 7.430 -7.476 -1.199 1.00 96.50 95 ARG A O 1
ATOM 779 N N . GLY A 1 96 ? 9.287 -7.042 -2.399 1.00 95.88 96 GLY A N 1
ATOM 780 C CA . GLY A 1 96 ? 10.187 -7.871 -1.590 1.00 95.88 96 GLY A CA 1
ATOM 781 C C . GLY A 1 96 ? 10.271 -7.435 -0.120 1.00 95.88 96 GLY A C 1
ATOM 782 O O . GLY A 1 96 ? 10.515 -8.257 0.757 1.00 95.88 96 GLY A O 1
ATOM 783 N N . LYS A 1 97 ? 10.003 -6.157 0.172 1.00 97.06 97 LYS A N 1
ATOM 784 C CA . LYS A 1 97 ? 9.959 -5.588 1.532 1.00 97.06 97 LYS A CA 1
ATOM 785 C C . LYS A 1 97 ? 8.553 -5.574 2.146 1.00 97.06 97 LYS A C 1
ATOM 787 O O . LYS A 1 97 ? 8.388 -5.033 3.242 1.00 97.06 97 LYS A O 1
ATOM 792 N N . GLY A 1 98 ? 7.556 -6.135 1.458 1.00 97.12 98 GLY A N 1
ATOM 793 C CA . GLY A 1 98 ? 6.156 -6.125 1.886 1.00 97.12 98 GLY A CA 1
ATOM 794 C C . GLY A 1 98 ? 5.505 -4.743 1.815 1.00 97.12 98 GLY A C 1
ATOM 795 O O . GLY A 1 98 ? 4.618 -4.456 2.611 1.00 97.12 98 GLY A O 1
ATOM 796 N N . ILE A 1 99 ? 5.978 -3.868 0.922 1.00 98.31 99 ILE A N 1
ATOM 797 C CA . ILE A 1 99 ? 5.464 -2.506 0.756 1.00 98.31 99 ILE A CA 1
ATOM 798 C C . ILE A 1 99 ? 4.505 -2.465 -0.428 1.00 98.31 99 ILE A C 1
ATOM 800 O O . ILE A 1 99 ? 4.874 -2.803 -1.557 1.00 98.31 99 ILE A O 1
ATOM 804 N N . TYR A 1 100 ? 3.293 -1.993 -0.169 1.00 98.06 100 TYR A N 1
ATOM 805 C CA . TYR A 1 100 ? 2.191 -1.937 -1.118 1.00 98.06 100 TYR A CA 1
ATOM 806 C C . TYR A 1 100 ? 1.452 -0.601 -0.974 1.00 98.06 100 TYR A C 1
ATOM 808 O O . TYR A 1 100 ? 1.359 -0.037 0.112 1.00 98.06 100 TYR A O 1
ATOM 816 N N . LEU A 1 101 ? 0.929 -0.077 -2.076 1.00 97.56 101 LEU A N 1
ATOM 817 C CA . LEU A 1 101 ? 0.199 1.186 -2.129 1.00 97.56 101 LEU A CA 1
ATOM 818 C C . LEU A 1 101 ? -1.311 0.965 -1.947 1.00 97.56 101 LEU A C 1
ATOM 820 O O . LEU A 1 101 ? -1.921 0.128 -2.616 1.00 97.56 101 LEU A O 1
ATOM 824 N N . TYR A 1 102 ? -1.937 1.732 -1.068 1.00 97.62 102 TYR A N 1
ATOM 825 C CA . TYR A 1 102 ? -3.370 1.659 -0.802 1.00 97.62 102 TYR A CA 1
ATOM 826 C C . TYR A 1 102 ? -3.999 3.039 -0.854 1.00 97.62 102 TYR A C 1
ATOM 828 O O . TYR A 1 102 ? -3.352 4.047 -0.577 1.00 97.62 102 TYR A O 1
ATOM 836 N N . LEU A 1 103 ? -5.290 3.070 -1.169 1.00 96.38 103 LEU A N 1
ATOM 837 C CA . LEU A 1 103 ? -6.114 4.247 -0.964 1.00 96.38 103 LEU A CA 1
ATOM 838 C C . LEU A 1 103 ? -6.747 4.160 0.427 1.00 96.38 103 LEU A C 1
ATOM 840 O O . LEU A 1 103 ? -7.450 3.198 0.742 1.00 96.38 103 LEU A O 1
ATOM 844 N N . LEU A 1 104 ? -6.530 5.179 1.246 1.00 94.31 104 LEU A N 1
ATOM 845 C CA . LEU A 1 104 ? -7.111 5.339 2.569 1.00 94.31 104 LEU A CA 1
ATOM 846 C C . LEU A 1 104 ? -8.154 6.456 2.567 1.00 94.31 104 LEU A C 1
ATOM 848 O O . LEU A 1 104 ? -8.041 7.466 1.866 1.00 94.31 104 LEU A O 1
ATOM 852 N N . LYS A 1 105 ? -9.162 6.301 3.426 1.00 91.25 105 LYS A N 1
ATOM 853 C CA . LYS A 1 105 ? -10.002 7.416 3.880 1.00 91.25 105 LYS A CA 1
ATOM 854 C C . LYS A 1 105 ? -9.957 7.511 5.403 1.00 91.25 105 LYS A C 1
ATOM 856 O O . LYS A 1 105 ? -9.917 6.470 6.064 1.00 91.25 105 LYS A O 1
ATOM 861 N N . PRO A 1 106 ? -10.032 8.714 5.987 1.00 90.50 106 PRO A N 1
ATOM 862 C CA . PRO A 1 106 ? -10.275 8.829 7.416 1.00 90.50 106 PRO A CA 1
ATOM 863 C C . PRO A 1 106 ? -11.660 8.254 7.747 1.00 90.50 106 PRO A C 1
ATOM 865 O O . PRO A 1 106 ? -12.621 8.423 6.987 1.00 90.50 106 PRO A O 1
ATOM 868 N N . LYS A 1 107 ? -11.783 7.563 8.886 1.00 89.56 107 LYS A N 1
ATOM 869 C CA . LYS A 1 107 ? -13.083 7.072 9.372 1.00 89.56 107 LYS A CA 1
ATOM 870 C C . LYS A 1 107 ? -14.011 8.236 9.720 1.00 89.56 107 LYS A C 1
ATOM 872 O O . LYS A 1 107 ? -15.188 8.216 9.370 1.00 89.56 107 LYS A O 1
ATOM 877 N N . ASN A 1 108 ? -13.472 9.260 10.380 1.00 84.88 108 ASN A N 1
ATOM 878 C CA . ASN A 1 108 ? -14.179 10.505 10.651 1.00 84.88 108 ASN A CA 1
ATOM 879 C C . ASN A 1 108 ? 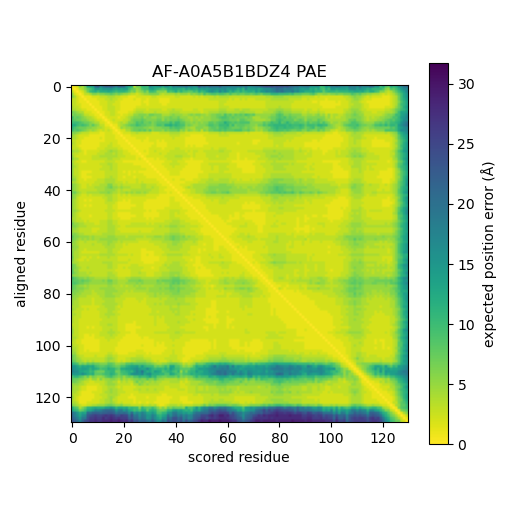-13.890 11.511 9.529 1.00 84.88 108 ASN A C 1
ATOM 881 O O . ASN A 1 108 ? -12.755 11.948 9.385 1.00 84.88 108 ASN A O 1
ATOM 885 N N . LYS A 1 109 ? -14.912 11.922 8.767 1.00 71.19 109 LYS A N 1
ATOM 886 C CA . LYS A 1 109 ? -14.768 12.891 7.661 1.00 71.19 109 LYS A CA 1
ATOM 887 C C . LYS A 1 109 ? -14.218 14.255 8.100 1.00 71.19 109 LYS A C 1
ATOM 889 O O . LYS A 1 109 ? -13.684 14.979 7.269 1.00 71.19 109 LYS A O 1
ATOM 894 N N . LYS A 1 110 ? -14.363 14.615 9.382 1.00 71.81 110 LYS A N 1
ATOM 895 C CA . LYS A 1 110 ? -13.781 15.842 9.946 1.00 71.81 110 LYS A CA 1
ATOM 896 C C . LYS A 1 110 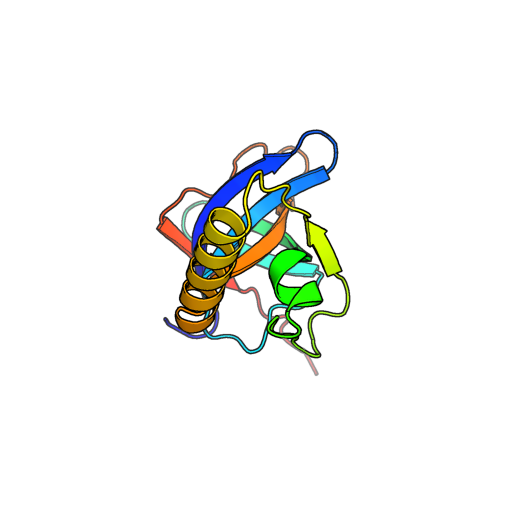? -12.285 15.701 10.238 1.00 71.81 110 LYS A C 1
ATOM 898 O O . LYS A 1 110 ? -11.619 16.719 10.399 1.00 71.81 110 LYS A O 1
ATOM 903 N N . ASN A 1 111 ? -11.766 14.472 10.303 1.00 69.25 111 ASN A N 1
ATOM 904 C CA . ASN A 1 111 ? -10.348 14.245 10.514 1.00 69.25 111 ASN A CA 1
ATOM 905 C C . ASN A 1 111 ? -9.583 14.555 9.218 1.00 69.25 111 ASN A C 1
ATOM 907 O O . ASN A 1 111 ? -9.727 13.855 8.215 1.00 69.25 111 ASN A O 1
ATOM 911 N N . LYS A 1 112 ? -8.803 15.637 9.249 1.00 68.25 112 LYS A N 1
ATOM 912 C CA . LYS A 1 112 ? -7.905 16.053 8.163 1.00 68.25 112 LYS A CA 1
ATOM 913 C C . LYS A 1 112 ? -6.477 15.538 8.360 1.00 68.25 112 LYS A C 1
ATOM 915 O O . LYS A 1 112 ? -5.631 15.786 7.504 1.00 68.25 112 LYS A O 1
ATOM 920 N N . VAL A 1 113 ? -6.205 14.864 9.476 1.00 78.44 113 VAL A N 1
ATOM 921 C CA . VAL A 1 113 ? -4.875 14.370 9.809 1.00 78.44 113 VAL A CA 1
ATOM 922 C C . VAL A 1 113 ? -4.557 13.175 8.913 1.00 78.44 113 VAL A C 1
ATOM 924 O O . VAL A 1 113 ? -5.319 12.208 8.789 1.00 78.44 113 VAL A O 1
ATOM 927 N N . LYS A 1 114 ? -3.433 13.298 8.208 1.00 85.44 114 LYS A N 1
ATOM 928 C CA . LYS A 1 114 ? -2.834 12.198 7.459 1.00 85.44 114 LYS A CA 1
ATOM 929 C C . LYS A 1 114 ? -1.971 11.384 8.424 1.00 85.44 114 LYS A C 1
ATOM 931 O O . LYS A 1 114 ? -1.340 11.985 9.292 1.00 85.44 114 LYS A O 1
ATOM 936 N N . PRO A 1 115 ? -1.905 10.059 8.266 1.00 87.62 115 PRO A N 1
ATOM 937 C CA . PRO A 1 115 ? -1.031 9.261 9.101 1.00 87.62 115 PRO A CA 1
ATOM 938 C C . PRO A 1 115 ? 0.429 9.662 8.841 1.00 87.62 115 PRO A C 1
ATOM 940 O O . PRO A 1 115 ? 0.839 9.874 7.694 1.00 87.62 115 PRO A O 1
ATOM 943 N N . GLU A 1 116 ? 1.199 9.822 9.914 1.00 90.69 116 GLU A N 1
ATOM 944 C CA . GLU A 1 116 ? 2.591 10.254 9.825 1.00 90.69 116 GLU A CA 1
ATOM 945 C C . GLU A 1 116 ? 3.495 9.141 9.292 1.00 90.69 116 GLU A C 1
ATOM 947 O O . GLU A 1 116 ? 3.283 7.948 9.520 1.00 90.69 116 GLU A O 1
ATOM 952 N N . LYS A 1 117 ? 4.531 9.542 8.555 1.00 94.75 117 LYS A N 1
ATOM 953 C CA . LYS A 1 117 ? 5.538 8.618 8.041 1.00 94.75 117 LYS A CA 1
ATOM 954 C C . LYS A 1 117 ? 6.298 7.976 9.197 1.00 94.75 117 LYS A C 1
ATOM 956 O O . LYS A 1 117 ? 6.783 8.661 10.087 1.00 94.75 117 LYS A O 1
ATOM 961 N N . GLY A 1 118 ? 6.467 6.660 9.128 1.00 94.31 118 GLY A N 1
ATOM 962 C CA . GLY A 1 118 ? 7.147 5.871 10.149 1.00 94.31 118 GLY A CA 1
ATOM 963 C C . GLY A 1 118 ? 6.223 5.326 11.234 1.00 94.31 118 GLY A C 1
ATOM 964 O O . GLY A 1 118 ? 6.631 4.382 11.910 1.00 94.31 118 GLY A O 1
ATOM 965 N N . THR A 1 119 ? 4.995 5.838 11.354 1.00 93.75 119 THR A N 1
ATOM 966 C CA . THR A 1 119 ? 4.020 5.375 12.346 1.00 93.75 119 THR A CA 1
ATOM 967 C C . THR A 1 119 ? 3.597 3.934 12.078 1.00 93.75 119 THR A C 1
ATOM 969 O O . THR A 1 119 ? 3.381 3.530 10.931 1.00 93.75 119 THR A O 1
ATOM 972 N N . GLU A 1 120 ? 3.462 3.159 13.152 1.00 95.81 120 GLU A N 1
ATOM 973 C CA . GLU A 1 120 ? 2.876 1.822 13.123 1.00 95.81 120 GLU A CA 1
ATOM 974 C C . GLU A 1 120 ? 1.411 1.895 13.557 1.00 95.81 120 GLU A C 1
ATOM 976 O O . GLU A 1 120 ? 1.093 2.362 14.650 1.00 95.81 120 GLU A O 1
ATOM 981 N N . LEU A 1 121 ? 0.512 1.425 12.698 1.00 95.50 121 LEU A N 1
ATOM 982 C CA . LEU A 1 121 ? -0.921 1.371 12.953 1.00 95.50 121 LEU A CA 1
ATOM 983 C C . LEU A 1 121 ? -1.352 -0.079 13.160 1.00 95.50 121 LEU A C 1
ATOM 985 O O . LEU A 1 121 ? -0.882 -0.982 12.466 1.00 95.50 121 LEU A O 1
ATOM 989 N N . LYS A 1 122 ? -2.280 -0.303 14.088 1.00 96.06 122 LYS A N 1
ATOM 990 C CA . LYS A 1 122 ? -2.877 -1.619 14.341 1.00 96.06 122 LYS A CA 1
ATOM 991 C C . LYS A 1 122 ? -4.014 -1.888 13.370 1.00 96.06 122 LYS A C 1
ATOM 993 O O . LYS A 1 122 ? -4.860 -1.023 13.149 1.00 96.06 122 LYS A O 1
ATOM 998 N N . ILE A 1 123 ? -4.082 -3.109 12.858 1.00 95.69 123 ILE A N 1
ATOM 999 C CA . ILE A 1 123 ? -5.219 -3.620 12.100 1.00 95.69 123 ILE A CA 1
ATOM 1000 C C . ILE A 1 123 ? -6.311 -4.014 13.095 1.00 95.69 123 ILE A C 1
ATOM 1002 O O . ILE A 1 123 ? -6.124 -4.861 13.969 1.00 95.69 123 ILE A O 1
ATOM 1006 N N . LYS A 1 124 ? -7.485 -3.396 12.975 1.00 90.94 124 LYS A N 1
ATOM 1007 C CA . LYS A 1 124 ? -8.647 -3.744 13.788 1.00 90.94 124 LYS A CA 1
ATOM 1008 C C . LYS A 1 124 ? -9.302 -4.993 13.210 1.00 90.94 124 LYS A C 1
ATOM 1010 O O . LYS A 1 124 ? -10.084 -4.903 12.263 1.00 90.94 124 LYS A O 1
ATOM 1015 N N . ARG A 1 125 ? -9.011 -6.154 13.797 1.00 79.75 125 ARG A N 1
ATOM 1016 C CA . ARG A 1 125 ? -9.740 -7.388 13.486 1.00 79.75 125 ARG A CA 1
ATOM 1017 C C . ARG A 1 125 ? -11.204 -7.225 13.892 1.00 79.75 125 ARG A C 1
ATOM 1019 O O . ARG A 1 125 ? -11.500 -6.741 14.986 1.00 79.75 125 ARG A O 1
ATOM 1026 N N . GLN A 1 126 ? -12.123 -7.619 13.016 1.00 61.00 126 GLN A N 1
ATOM 1027 C CA . GLN A 1 126 ? -13.490 -7.867 13.451 1.00 61.00 126 GLN A CA 1
ATOM 1028 C C . GLN A 1 126 ? -13.421 -9.081 14.381 1.00 61.00 126 GLN A C 1
ATOM 1030 O O . GLN A 1 126 ? -12.933 -10.138 13.985 1.00 61.00 126 GLN A O 1
ATOM 1035 N N . HIS A 1 127 ? -13.817 -8.924 15.645 1.00 44.69 127 HIS A N 1
ATOM 1036 C CA . HIS A 1 127 ? -14.172 -10.094 16.433 1.00 44.69 127 HIS A CA 1
ATOM 1037 C C . HIS A 1 127 ? -15.375 -10.709 15.728 1.00 44.69 127 HIS A C 1
ATOM 1039 O O . HIS A 1 127 ? -16.460 -10.133 15.757 1.00 44.69 127 HIS A O 1
ATOM 1045 N N . ASN A 1 128 ? -15.168 -11.846 15.066 1.00 36.88 128 ASN A N 1
ATOM 1046 C CA . ASN A 1 128 ? -16.259 -12.769 14.819 1.00 36.88 128 ASN A CA 1
ATOM 1047 C C . ASN A 1 128 ? -16.739 -13.214 16.203 1.00 36.88 128 ASN A C 1
ATOM 1049 O O . ASN A 1 128 ? -16.208 -14.160 16.777 1.00 36.88 128 ASN A O 1
ATOM 1053 N N . THR A 1 129 ? -17.697 -12.491 16.774 1.00 33.03 129 THR A N 1
ATOM 1054 C CA . THR A 1 129 ? -18.694 -13.127 17.629 1.00 33.03 129 THR A CA 1
ATOM 1055 C C . THR A 1 129 ? -19.416 -14.123 16.733 1.00 33.03 129 THR A C 1
ATOM 1057 O O . THR A 1 129 ? -20.275 -13.730 15.944 1.00 33.03 129 THR A O 1
ATOM 1060 N N . MET A 1 130 ? -18.936 -15.369 16.764 1.00 35.25 130 MET A N 1
ATOM 1061 C CA . MET A 1 130 ? -19.775 -16.528 16.475 1.00 35.25 130 MET A CA 1
ATOM 1062 C C . MET A 1 130 ? -20.854 -16.630 17.548 1.00 35.25 130 MET A C 1
ATOM 1064 O O . MET A 1 130 ? -20.538 -16.296 18.714 1.00 35.25 130 MET A O 1
#

Secondary structure (DSSP, 8-state):
--TTEEEEEEEEEETTTEEEEEEE--SS---TT-EEE-TTT--EEEEEEEEEEHHHHHTT-----TT---EEEE----SSHHHHHHHHHHHHHHHHTTEEEEEEEESSTT--PPPPTT-EEEEE------

Foldseek 3Di:
DDPQKWAWADWDADPPFAIKTKIADPDLDDAFQWWWAAPPVRWIKTFHAFEAEVLCVVVVNDDDHPRRPDYYYDYDDDPDPVVSVVVNVVVVVCVVRRITITGMDTPDVPDPDDDDHGGMIGTDDDPPPD

Sequence (130 aa):
MKSDFVKIIECFNITGIGLLTELQHSENGIPPNTQIFDSITNETWIIKKRVHHGILILDRSEKYFECETESMHVDSVFKTKSEREIAVKKELEKRGKGIYLYLLKPKNKKNKVKPEKGTELKIKRQHNTM

Solvent-accessible surface area (ba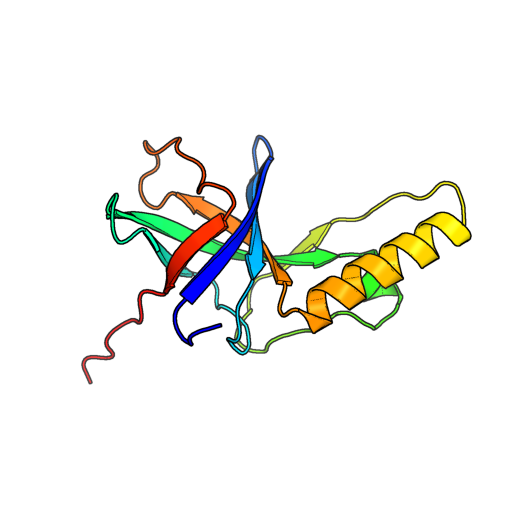ckbone atoms only — not comparable to full-atom values): 7475 Å² total; per-residue (Å²): 122,61,82,62,40,35,31,32,69,42,68,47,79,43,90,98,77,40,33,42,32,33,34,31,38,69,62,82,54,71,36,51,70,39,37,37,28,33,88,85,80,66,49,44,33,26,36,58,24,42,42,44,52,40,66,32,54,77,68,73,67,58,88,85,39,90,56,39,81,38,70,51,69,48,80,80,89,65,94,44,69,66,58,44,54,53,49,48,52,55,53,50,56,32,50,77,65,33,39,48,41,28,35,35,42,57,68,49,85,86,56,81,79,72,78,55,70,69,44,66,24,40,52,59,74,79,79,78,80,122